Protein AF-A0AAE6JIC7-F1 (afdb_monomer)

Structure (mmCIF, N/CA/C/O backbone):
data_AF-A0AAE6JIC7-F1
#
_entry.id   AF-A0AAE6JIC7-F1
#
loop_
_atom_site.group_PDB
_atom_site.id
_atom_site.type_symbol
_atom_site.label_atom_id
_atom_site.label_alt_id
_atom_site.label_comp_id
_atom_site.label_asym_id
_atom_site.label_entity_id
_atom_site.label_seq_id
_atom_site.pdbx_PDB_ins_code
_atom_site.Cartn_x
_atom_site.Cartn_y
_atom_site.Cartn_z
_atom_site.occupancy
_atom_site.B_iso_or_equiv
_atom_site.auth_seq_id
_atom_site.auth_comp_id
_atom_site.auth_asym_id
_atom_site.auth_atom_id
_atom_site.pdbx_PDB_model_num
ATOM 1 N N . MET A 1 1 ? -14.411 20.931 -6.433 1.00 38.94 1 MET A N 1
ATOM 2 C CA . MET A 1 1 ? -14.217 19.842 -5.443 1.00 38.94 1 MET A CA 1
ATOM 3 C C . MET A 1 1 ? -13.097 18.938 -5.947 1.00 38.94 1 MET A C 1
ATOM 5 O O . MET A 1 1 ? -13.231 18.421 -7.043 1.00 38.94 1 MET A O 1
ATOM 9 N N . ARG A 1 2 ? -11.981 18.768 -5.222 1.00 52.19 2 ARG A N 1
ATOM 10 C CA . ARG A 1 2 ? -10.976 17.749 -5.592 1.00 52.19 2 ARG A CA 1
ATOM 11 C C . ARG A 1 2 ? -11.528 16.378 -5.197 1.00 52.19 2 ARG A C 1
ATOM 13 O O . ARG A 1 2 ? -11.639 16.103 -4.001 1.00 52.19 2 ARG A O 1
ATOM 20 N N . THR A 1 3 ? -11.937 15.575 -6.177 1.00 67.94 3 THR A N 1
ATOM 21 C CA . THR A 1 3 ? -12.437 14.208 -5.963 1.00 67.94 3 THR A CA 1
ATOM 22 C C . THR A 1 3 ? -11.318 13.313 -5.425 1.00 67.94 3 THR A C 1
ATOM 24 O O . THR A 1 3 ? -10.133 13.645 -5.531 1.00 67.94 3 THR A O 1
ATOM 27 N N . LEU A 1 4 ? -11.674 12.189 -4.802 1.00 65.62 4 LEU A N 1
ATOM 28 C CA . LEU A 1 4 ? -10.700 11.211 -4.306 1.00 65.62 4 LEU A CA 1
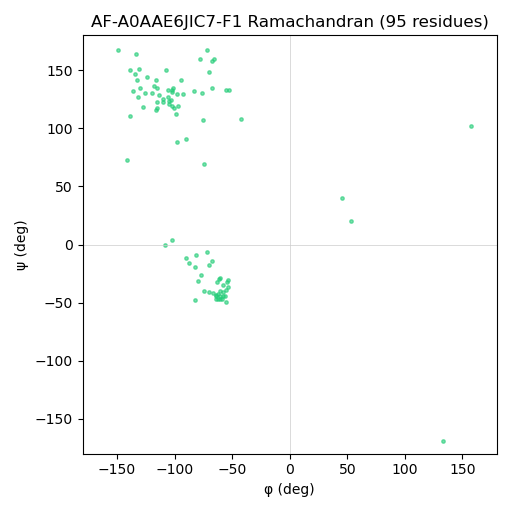ATOM 29 C C . LEU A 1 4 ? -9.749 10.745 -5.424 1.00 65.62 4 LEU A C 1
ATOM 31 O O . LEU A 1 4 ? -8.545 10.667 -5.200 1.00 65.62 4 LEU A O 1
ATOM 35 N N . GLU A 1 5 ? -10.280 10.561 -6.630 1.00 70.62 5 GLU A N 1
ATOM 36 C CA . GLU A 1 5 ? -9.538 10.231 -7.854 1.00 70.62 5 GLU A CA 1
ATOM 37 C C . GLU A 1 5 ? -8.427 11.247 -8.133 1.00 70.62 5 GLU A C 1
ATOM 39 O O . GLU A 1 5 ? -7.263 10.873 -8.232 1.00 70.62 5 GLU A O 1
ATOM 44 N N . SER A 1 6 ? -8.733 12.550 -8.091 1.00 77.31 6 SER A N 1
ATOM 45 C CA . SER A 1 6 ? -7.717 13.590 -8.309 1.00 77.31 6 SER A CA 1
ATOM 46 C C . SER A 1 6 ? -6.569 13.547 -7.289 1.00 77.31 6 SER A C 1
ATOM 48 O O . SER A 1 6 ? -5.443 13.939 -7.595 1.00 77.31 6 SER A O 1
ATOM 50 N N . LYS A 1 7 ? -6.815 13.069 -6.060 1.00 74.38 7 LYS A N 1
ATOM 51 C CA . LYS A 1 7 ? -5.752 12.877 -5.060 1.00 74.38 7 LYS A CA 1
ATOM 52 C C . LYS A 1 7 ? -4.897 11.656 -5.380 1.00 74.38 7 LYS A C 1
ATOM 54 O O . LYS A 1 7 ? -3.681 11.733 -5.224 1.00 74.38 7 LYS A O 1
ATOM 5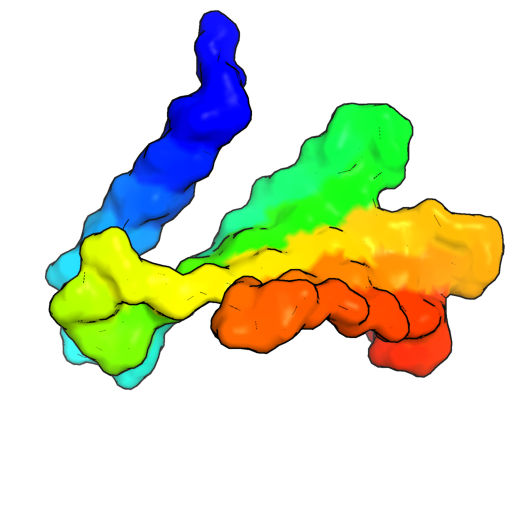9 N N . ILE A 1 8 ? -5.521 10.568 -5.825 1.00 77.75 8 ILE A N 1
ATOM 60 C CA . ILE A 1 8 ? -4.837 9.339 -6.240 1.00 77.75 8 ILE A CA 1
ATOM 61 C C . ILE A 1 8 ? -3.932 9.629 -7.442 1.00 77.75 8 ILE A C 1
ATOM 63 O O . ILE A 1 8 ? -2.745 9.304 -7.404 1.00 77.75 8 ILE A O 1
ATOM 67 N N . ASP A 1 9 ? -4.444 10.342 -8.445 1.00 83.81 9 ASP A N 1
ATOM 68 C CA . ASP A 1 9 ? -3.681 10.729 -9.635 1.00 83.81 9 ASP A CA 1
ATOM 69 C C . ASP A 1 9 ? -2.466 11.591 -9.293 1.00 83.81 9 ASP A C 1
ATOM 71 O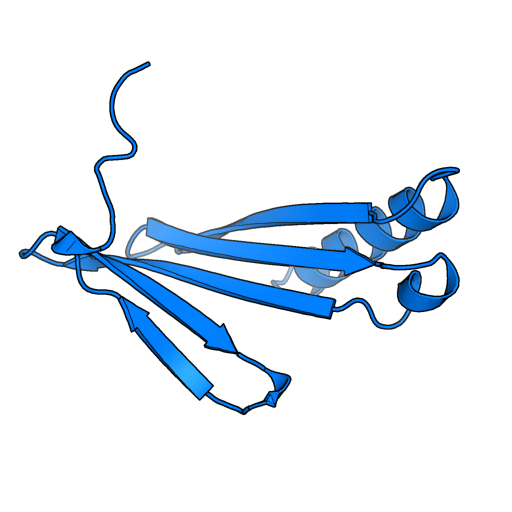 O . ASP A 1 9 ? -1.382 11.402 -9.851 1.00 83.81 9 ASP A O 1
ATOM 75 N N . ASN A 1 10 ? -2.620 12.523 -8.347 1.00 86.88 10 ASN A N 1
ATOM 76 C CA . ASN A 1 10 ? -1.506 13.336 -7.865 1.00 86.88 10 ASN A CA 1
ATOM 77 C C . ASN A 1 10 ? -0.441 12.475 -7.172 1.00 86.88 10 ASN A C 1
ATOM 79 O O . ASN A 1 10 ? 0.738 12.620 -7.487 1.00 86.88 10 ASN A O 1
ATOM 83 N N . CYS A 1 11 ? -0.841 11.525 -6.315 1.00 87.44 11 CYS A N 1
ATOM 84 C CA . CYS A 1 11 ? 0.100 10.598 -5.675 1.00 87.44 11 CYS A CA 1
ATOM 85 C C . CYS A 1 11 ? 0.876 9.787 -6.724 1.00 87.44 11 CYS A C 1
ATOM 87 O O . CYS A 1 11 ? 2.103 9.727 -6.677 1.00 87.44 11 CYS A O 1
ATOM 89 N N . HIS A 1 12 ? 0.184 9.235 -7.726 1.00 88.00 12 HIS A N 1
ATOM 90 C CA . HIS A 1 12 ? 0.827 8.512 -8.826 1.00 88.00 12 HIS A CA 1
ATOM 91 C C . HIS A 1 12 ? 1.791 9.396 -9.622 1.00 88.00 12 HIS A C 1
ATOM 93 O O . HIS A 1 12 ? 2.904 8.974 -9.941 1.00 88.00 12 HIS A O 1
ATOM 99 N N . ARG A 1 13 ? 1.392 10.627 -9.953 1.00 92.25 13 ARG A N 1
ATOM 100 C CA . ARG A 1 13 ? 2.226 11.564 -10.716 1.00 92.25 13 ARG A CA 1
ATOM 101 C C . ARG A 1 13 ? 3.484 11.960 -9.951 1.00 92.25 13 ARG A C 1
ATOM 103 O O . ARG A 1 13 ? 4.568 11.990 -10.536 1.00 92.25 13 ARG A O 1
ATOM 110 N N . ASP A 1 14 ? 3.348 12.247 -8.665 1.00 93.44 14 ASP A N 1
ATOM 111 C CA . ASP A 1 14 ? 4.470 12.624 -7.813 1.00 93.44 14 ASP A CA 1
ATOM 112 C C . ASP A 1 14 ? 5.436 11.453 -7.628 1.00 93.44 14 ASP A C 1
ATOM 114 O O . ASP A 1 14 ? 6.647 11.627 -7.790 1.00 93.44 14 ASP A O 1
ATOM 118 N N . PHE A 1 15 ? 4.914 10.239 -7.436 1.00 95.19 15 PHE A N 1
ATOM 119 C CA . PHE A 1 15 ? 5.732 9.032 -7.400 1.00 95.19 15 PHE A CA 1
ATOM 120 C C . PHE A 1 15 ? 6.488 8.808 -8.716 1.00 95.19 15 PHE A C 1
ATOM 122 O O . PHE A 1 15 ? 7.703 8.613 -8.706 1.00 95.19 15 PHE A O 1
ATOM 129 N N . LYS A 1 16 ? 5.812 8.926 -9.869 1.00 95.50 16 LYS A N 1
ATOM 130 C CA . LYS A 1 16 ? 6.453 8.815 -11.194 1.00 95.50 16 LYS A CA 1
ATOM 131 C C . LYS A 1 16 ? 7.604 9.805 -11.358 1.00 95.50 16 LYS A C 1
ATOM 133 O O . LYS A 1 16 ? 8.668 9.433 -11.851 1.00 95.50 16 LYS A O 1
ATOM 138 N N . ARG A 1 17 ? 7.412 11.060 -10.938 1.00 95.50 17 ARG A N 1
ATOM 139 C CA . ARG A 1 17 ? 8.463 12.091 -10.975 1.00 95.50 17 ARG A CA 1
ATOM 140 C C . ARG A 1 17 ? 9.646 11.722 -10.086 1.00 95.50 17 ARG A C 1
ATOM 142 O O . ARG A 1 17 ? 10.783 11.899 -10.512 1.00 95.50 17 ARG A O 1
ATOM 149 N N . MET A 1 18 ? 9.386 11.212 -8.886 1.00 95.44 18 MET A N 1
ATOM 150 C CA . MET A 1 18 ? 10.432 10.785 -7.959 1.00 95.44 18 MET A CA 1
ATOM 151 C C . MET A 1 18 ? 11.242 9.614 -8.528 1.00 95.44 18 MET A C 1
ATOM 153 O O . MET A 1 18 ? 12.467 9.688 -8.565 1.00 95.44 18 MET A O 1
ATOM 157 N N . VAL A 1 19 ? 10.575 8.587 -9.064 1.00 96.69 19 VAL A N 1
ATOM 158 C CA . VAL A 1 19 ? 11.241 7.455 -9.730 1.00 96.69 19 VAL A CA 1
ATOM 159 C C . VAL A 1 19 ? 12.104 7.941 -10.895 1.00 96.69 19 VAL A C 1
ATOM 161 O O . VAL A 1 19 ? 13.260 7.552 -11.018 1.00 96.69 19 VAL A O 1
ATOM 164 N N . LEU A 1 20 ? 11.590 8.854 -11.725 1.00 95.50 20 LEU A N 1
ATOM 165 C CA . LEU A 1 20 ? 12.334 9.373 -12.875 1.00 95.50 20 LEU 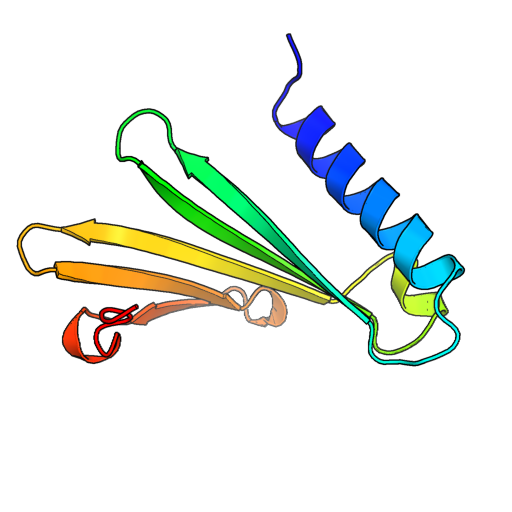A CA 1
ATOM 166 C C . LEU A 1 20 ? 13.608 10.133 -12.516 1.00 95.50 20 LEU A C 1
ATOM 168 O O . LEU A 1 20 ? 14.550 10.117 -13.306 1.00 95.50 20 LEU A O 1
ATOM 172 N N . LYS A 1 21 ? 13.606 10.814 -11.370 1.00 95.94 21 LYS A N 1
ATOM 173 C CA . LYS A 1 21 ? 14.741 11.598 -10.877 1.00 95.94 21 LYS A CA 1
ATOM 174 C C . LYS A 1 21 ? 15.721 10.765 -10.052 1.00 95.94 21 LYS A C 1
ATOM 176 O O . LYS A 1 21 ? 16.834 11.225 -9.817 1.00 95.94 21 LYS A O 1
ATOM 181 N N . SER A 1 22 ? 15.327 9.575 -9.599 1.00 95.44 22 SER A N 1
ATOM 182 C CA . SER A 1 22 ? 16.187 8.750 -8.757 1.00 95.44 22 SER A CA 1
ATOM 183 C C . SER A 1 22 ? 17.285 8.068 -9.569 1.00 95.44 22 SER A C 1
ATOM 185 O O . SER A 1 22 ? 17.017 7.398 -10.569 1.00 95.44 22 SER A O 1
ATOM 187 N N . SER A 1 23 ? 18.523 8.193 -9.095 1.00 93.75 23 S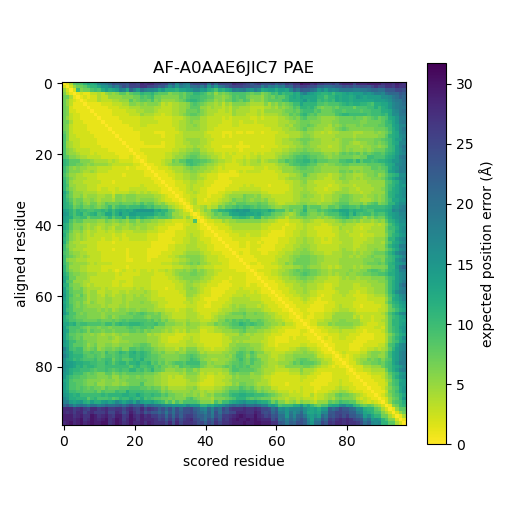ER A N 1
ATOM 188 C CA . SER A 1 23 ? 19.685 7.443 -9.582 1.00 93.75 23 SER A CA 1
ATOM 189 C C . SER A 1 23 ? 19.904 6.127 -8.827 1.00 93.75 23 SER A C 1
ATOM 191 O O . SER A 1 23 ? 20.692 5.296 -9.271 1.00 93.75 23 SER A O 1
ATOM 193 N N . ARG A 1 24 ? 19.212 5.923 -7.696 1.00 94.50 24 ARG A N 1
ATOM 194 C CA . ARG A 1 24 ? 19.339 4.742 -6.830 1.00 94.50 24 ARG A CA 1
ATOM 195 C C . ARG A 1 24 ? 17.991 4.058 -6.640 1.00 94.50 24 ARG A C 1
ATOM 197 O O . ARG A 1 24 ? 16.955 4.717 -6.556 1.00 94.50 24 ARG A O 1
ATOM 204 N N . TYR A 1 25 ? 18.031 2.735 -6.568 1.00 94.38 25 TYR A N 1
ATOM 205 C CA . TYR A 1 25 ? 16.865 1.879 -6.405 1.00 94.38 25 TYR A CA 1
ATOM 206 C C . TYR A 1 25 ? 17.107 0.875 -5.271 1.00 94.38 25 TYR A C 1
ATOM 208 O O . TYR A 1 25 ? 18.262 0.507 -5.044 1.00 94.38 25 TYR A O 1
ATOM 216 N N . PRO A 1 26 ? 16.051 0.430 -4.568 1.00 95.62 26 PRO A N 1
ATOM 217 C CA . PRO A 1 26 ? 14.637 0.708 -4.833 1.00 95.62 26 PRO A CA 1
ATOM 218 C C . PRO A 1 26 ? 14.167 2.097 -4.378 1.00 95.62 26 PRO A C 1
ATOM 220 O O . PRO A 1 26 ? 14.781 2.737 -3.529 1.00 95.62 26 PRO A O 1
ATOM 223 N N . VAL A 1 27 ? 13.051 2.552 -4.948 1.00 96.62 27 VAL A N 1
ATOM 224 C CA . VAL A 1 27 ? 12.373 3.798 -4.574 1.00 96.62 27 VAL A CA 1
ATOM 225 C C . VAL A 1 27 ? 11.026 3.458 -3.952 1.00 96.62 27 VAL A C 1
ATOM 227 O O . VAL A 1 27 ? 10.228 2.745 -4.559 1.00 96.62 27 VAL A O 1
ATOM 230 N N . SER A 1 28 ? 10.743 4.002 -2.770 1.00 95.12 28 SER A N 1
ATOM 231 C CA . SER A 1 28 ? 9.453 3.837 -2.096 1.00 95.12 28 SER A CA 1
ATOM 232 C C . SER A 1 28 ? 8.906 5.162 -1.581 1.00 95.12 28 SER A C 1
ATOM 234 O O . SER A 1 28 ? 9.670 5.963 -1.048 1.00 95.12 28 SER A O 1
ATOM 236 N N . GLN A 1 29 ? 7.593 5.366 -1.669 1.00 95.31 29 GLN A N 1
ATOM 237 C CA . GLN A 1 29 ? 6.909 6.515 -1.072 1.00 95.31 29 GLN A CA 1
ATOM 238 C C . GLN A 1 29 ? 5.631 6.076 -0.377 1.00 95.31 29 GLN A C 1
ATOM 240 O O . GLN A 1 29 ? 4.793 5.394 -0.961 1.00 95.31 29 GLN A O 1
ATOM 245 N N . THR A 1 30 ? 5.450 6.553 0.853 1.00 93.44 30 THR A N 1
ATOM 246 C CA . THR A 1 30 ? 4.212 6.349 1.607 1.00 93.44 30 THR A CA 1
ATOM 247 C C . THR A 1 30 ? 3.337 7.597 1.562 1.00 93.44 30 THR A C 1
ATOM 249 O O . THR A 1 30 ? 3.812 8.714 1.775 1.00 93.44 30 THR A O 1
ATOM 252 N N . TYR A 1 31 ? 2.048 7.388 1.318 1.00 91.00 31 TYR A N 1
ATOM 253 C CA . TYR A 1 31 ? 0.989 8.385 1.360 1.00 91.00 31 TYR A CA 1
ATOM 254 C C . TYR A 1 31 ? 0.006 8.032 2.473 1.00 91.00 31 TYR A C 1
ATOM 256 O O . TYR A 1 31 ? -0.324 6.864 2.686 1.00 91.00 31 TYR A O 1
ATOM 264 N N . TYR A 1 32 ? -0.479 9.054 3.173 1.00 89.56 32 TYR A N 1
ATOM 265 C CA . TYR A 1 32 ? -1.376 8.898 4.313 1.00 89.56 32 TYR A CA 1
ATOM 266 C C . TYR A 1 32 ? -2.739 9.515 4.010 1.00 89.56 32 TYR A C 1
ATOM 268 O O . TYR A 1 32 ? -2.831 10.646 3.533 1.00 89.56 32 TYR A O 1
ATOM 276 N N . CYS A 1 33 ? -3.810 8.798 4.340 1.00 84.62 33 CYS A N 1
ATOM 277 C CA . CYS A 1 33 ? -5.177 9.294 4.242 1.00 84.62 33 CYS A CA 1
ATOM 278 C C . CYS A 1 33 ? -5.928 8.990 5.539 1.00 84.62 33 CYS A C 1
ATOM 280 O O . CYS A 1 33 ? -5.972 7.846 5.980 1.00 84.62 33 CYS A O 1
ATOM 282 N N . ARG A 1 34 ? -6.534 10.007 6.159 1.00 86.25 34 ARG A N 1
ATOM 283 C CA . ARG A 1 34 ? -7.422 9.814 7.311 1.00 86.25 34 ARG A CA 1
ATOM 284 C C . ARG A 1 34 ? -8.876 9.930 6.880 1.00 86.25 34 ARG A C 1
ATOM 286 O O . ARG A 1 34 ? -9.252 10.881 6.194 1.00 86.25 34 ARG A O 1
ATOM 293 N N . THR A 1 35 ? -9.702 8.984 7.312 1.00 82.12 35 THR A N 1
ATOM 294 C CA . THR A 1 35 ? -11.156 9.072 7.104 1.00 82.12 35 THR A CA 1
ATOM 295 C C . THR A 1 35 ? -11.762 10.174 7.965 1.00 82.12 35 THR A C 1
ATOM 297 O O . THR A 1 35 ? -11.294 10.443 9.069 1.00 82.12 35 THR A O 1
ATOM 300 N N . ARG A 1 36 ? -12.828 10.815 7.475 1.00 78.25 36 ARG A N 1
ATOM 301 C CA . ARG A 1 36 ? -13.465 11.941 8.177 1.00 78.25 36 ARG A CA 1
ATOM 302 C C . ARG A 1 36 ? -14.203 11.517 9.449 1.00 78.25 36 ARG A C 1
ATOM 304 O O . ARG A 1 36 ? -14.105 12.209 10.451 1.00 78.25 36 ARG A O 1
ATOM 311 N N . LEU A 1 37 ? -14.917 10.390 9.404 1.00 76.19 37 LEU A N 1
ATOM 312 C CA . LEU A 1 37 ? -15.838 9.981 10.474 1.00 76.19 37 LEU A CA 1
ATOM 313 C C . LEU A 1 37 ? -15.140 9.280 11.643 1.00 76.19 37 LEU A C 1
ATOM 315 O O . LEU A 1 37 ? -15.378 9.613 12.796 1.00 76.19 37 LEU A O 1
ATOM 319 N N . LYS A 1 38 ? -14.278 8.303 11.353 1.00 75.69 38 LYS A N 1
ATOM 320 C CA . LYS A 1 38 ? -13.640 7.451 12.374 1.00 75.69 38 LYS A CA 1
ATOM 321 C C . LYS A 1 38 ? -12.153 7.755 12.560 1.00 75.69 38 LYS A C 1
ATOM 323 O O . LYS A 1 38 ? -11.495 7.100 13.355 1.00 75.69 38 LYS A O 1
ATOM 328 N N . LYS A 1 39 ? -11.603 8.712 11.797 1.00 82.44 39 LYS A N 1
ATOM 329 C CA . LYS A 1 39 ? -10.166 9.040 11.759 1.00 82.44 39 LYS A CA 1
ATOM 330 C C . LYS A 1 39 ? -9.248 7.833 11.490 1.00 82.44 39 LYS A C 1
ATOM 332 O O . LYS A 1 39 ? -8.047 7.935 11.720 1.00 82.44 39 LYS A O 1
ATOM 337 N N . ASN A 1 40 ? -9.784 6.741 10.925 1.00 86.12 40 ASN A N 1
ATOM 338 C CA . ASN A 1 40 ? -9.004 5.587 10.467 1.00 86.12 40 ASN A CA 1
ATOM 339 C C . ASN A 1 40 ? -7.888 6.063 9.537 1.00 86.12 40 ASN A C 1
ATOM 341 O O . ASN A 1 40 ? -8.154 6.869 8.637 1.00 86.12 40 ASN A O 1
ATOM 345 N N . LEU A 1 41 ? -6.675 5.567 9.757 1.00 89.88 41 LEU A N 1
ATOM 346 C CA . LEU A 1 41 ? -5.480 5.935 9.012 1.00 89.88 41 LEU A CA 1
ATOM 347 C C . LEU A 1 41 ? -5.190 4.882 7.947 1.00 89.88 41 LEU A C 1
ATOM 349 O O . LEU A 1 41 ? -4.780 3.775 8.263 1.00 89.88 41 LEU A O 1
ATOM 353 N N . PHE A 1 42 ? -5.331 5.253 6.687 1.00 89.50 42 PHE A N 1
ATOM 354 C CA . PHE A 1 42 ? -4.886 4.461 5.553 1.00 89.50 42 PHE A CA 1
ATOM 355 C C . PHE A 1 42 ? -3.472 4.883 5.164 1.00 89.50 42 PHE A C 1
ATOM 357 O O . PHE A 1 42 ? -3.197 6.075 4.997 1.00 89.50 42 PHE A O 1
ATOM 364 N N . LYS A 1 43 ? -2.584 3.902 5.022 1.00 90.94 43 LYS A N 1
ATOM 365 C CA . LYS A 1 43 ? -1.237 4.047 4.478 1.00 90.94 43 LYS A CA 1
ATOM 366 C C . LYS A 1 43 ? -1.201 3.350 3.121 1.00 90.94 43 LYS A C 1
ATOM 368 O O . LYS A 1 43 ? -1.540 2.173 3.021 1.00 90.94 43 LYS A O 1
ATOM 373 N N . VAL A 1 44 ? -0.790 4.079 2.091 1.00 89.75 44 VAL A N 1
ATOM 374 C CA . VAL A 1 44 ? -0.552 3.549 0.744 1.00 89.75 44 VAL A CA 1
ATOM 375 C C . VAL A 1 44 ? 0.929 3.707 0.450 1.00 89.75 44 VAL A C 1
ATOM 377 O O . VAL A 1 44 ? 1.432 4.826 0.429 1.00 89.75 44 VAL A O 1
ATOM 380 N N . ASN A 1 45 ? 1.632 2.600 0.255 1.00 91.44 45 ASN A N 1
ATOM 381 C CA . ASN A 1 45 ? 3.039 2.572 -0.105 1.00 91.44 45 ASN A CA 1
ATOM 382 C C . ASN A 1 45 ? 3.169 2.214 -1.587 1.00 91.44 45 ASN A C 1
ATOM 384 O O . ASN A 1 45 ? 2.662 1.180 -2.016 1.00 91.44 45 ASN A O 1
ATOM 388 N N . LEU A 1 46 ? 3.831 3.072 -2.357 1.00 93.12 46 LEU A N 1
ATOM 389 C CA . LEU A 1 46 ? 4.206 2.800 -3.739 1.00 93.12 46 LEU A CA 1
ATOM 390 C C . LEU A 1 46 ? 5.684 2.436 -3.778 1.00 93.12 46 LEU A C 1
ATOM 392 O O . LEU A 1 46 ? 6.507 3.157 -3.215 1.00 93.12 46 LEU A O 1
ATOM 396 N N . TYR A 1 47 ? 6.015 1.341 -4.455 1.00 94.44 47 TYR A N 1
ATOM 397 C CA . TYR A 1 47 ? 7.368 0.809 -4.539 1.00 94.44 47 TYR A CA 1
ATOM 398 C C . TYR A 1 47 ? 7.768 0.534 -5.990 1.00 94.44 47 TYR A C 1
ATOM 400 O O . TYR A 1 47 ? 7.017 -0.065 -6.760 1.00 94.44 47 TYR A O 1
ATOM 408 N N . ALA A 1 48 ? 8.977 0.955 -6.351 1.00 96.75 48 ALA A N 1
ATOM 409 C CA . ALA A 1 48 ? 9.604 0.700 -7.638 1.00 96.75 48 ALA A CA 1
ATOM 410 C C . ALA A 1 48 ? 10.990 0.086 -7.411 1.00 96.75 48 ALA A C 1
ATOM 412 O O . ALA A 1 48 ? 11.876 0.722 -6.834 1.00 96.75 48 ALA A O 1
ATOM 413 N N . SER A 1 49 ? 11.188 -1.142 -7.890 1.00 96.56 49 SER A N 1
ATOM 414 C CA . 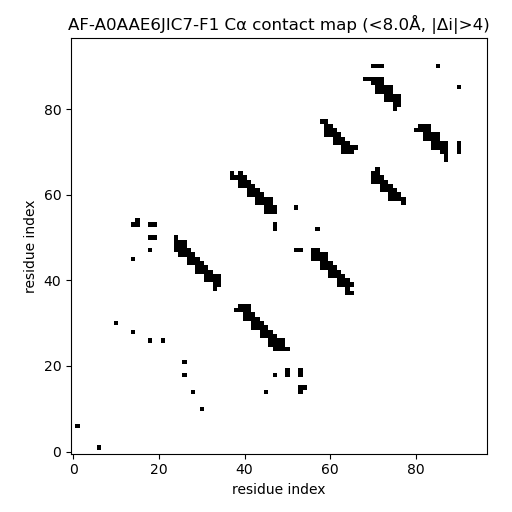SER A 1 49 ? 12.479 -1.838 -7.825 1.00 96.56 49 SER A CA 1
ATOM 415 C C . SER A 1 49 ? 13.468 -1.327 -8.872 1.00 96.56 49 SER A C 1
ATOM 417 O O . SER A 1 49 ? 14.676 -1.389 -8.675 1.00 96.56 49 SER A O 1
ATOM 419 N N . LYS A 1 50 ? 12.951 -0.795 -9.982 1.00 96.25 50 LYS A N 1
ATOM 420 C CA . LYS A 1 50 ? 13.707 -0.232 -11.105 1.00 96.25 50 LYS A CA 1
ATOM 421 C C . LYS A 1 50 ? 12.914 0.890 -11.768 1.00 96.25 50 LYS A C 1
ATOM 423 O O . LYS A 1 50 ? 11.711 1.037 -11.559 1.00 96.25 50 LYS A O 1
ATOM 428 N N . ARG A 1 51 ? 13.574 1.671 -12.626 1.00 94.88 51 ARG A N 1
ATOM 429 C CA . ARG A 1 51 ? 12.974 2.846 -13.285 1.00 94.88 51 ARG A CA 1
ATOM 430 C C . ARG A 1 51 ? 11.726 2.529 -14.111 1.00 94.88 51 ARG A C 1
ATOM 432 O O . ARG A 1 51 ? 10.814 3.354 -14.172 1.00 94.88 51 ARG A O 1
ATOM 439 N N . SER A 1 52 ? 11.684 1.361 -14.753 1.00 94.31 52 SER A N 1
ATOM 440 C CA . SER A 1 52 ? 10.550 0.948 -15.589 1.00 94.31 52 SER A CA 1
ATOM 441 C C . SER A 1 52 ? 9.288 0.626 -14.787 1.00 94.31 52 SER A C 1
ATOM 443 O O . SER A 1 52 ? 8.195 0.710 -15.342 1.00 94.31 52 SER A O 1
ATOM 445 N N . ASP A 1 53 ? 9.399 0.385 -13.477 1.00 94.94 53 ASP A N 1
ATOM 446 C CA . ASP A 1 53 ? 8.244 0.111 -12.612 1.00 94.94 53 ASP A CA 1
ATOM 447 C C . ASP A 1 53 ? 7.389 1.367 -12.358 1.00 94.94 53 ASP A C 1
ATOM 449 O O . ASP A 1 53 ? 6.312 1.275 -11.778 1.00 94.94 53 ASP A O 1
ATOM 453 N N . ARG A 1 54 ? 7.818 2.558 -12.810 1.00 92.50 54 ARG A N 1
ATOM 454 C CA . ARG A 1 54 ? 7.089 3.827 -12.606 1.00 92.50 54 ARG A CA 1
ATOM 455 C C . ARG A 1 54 ? 5.633 3.790 -13.097 1.00 92.50 54 ARG A C 1
ATOM 457 O O . ARG A 1 54 ? 4.793 4.499 -12.550 1.00 92.50 54 ARG A O 1
ATOM 464 N N . GLU A 1 55 ? 5.342 3.030 -14.157 1.00 91.44 55 GLU A N 1
ATOM 465 C CA . GLU A 1 55 ? 3.993 2.962 -14.741 1.00 91.44 55 GLU A CA 1
ATOM 466 C C . GLU A 1 55 ? 3.069 2.045 -13.941 1.00 91.44 55 GLU A C 1
ATOM 468 O O . GLU A 1 55 ? 1.871 2.310 -13.852 1.00 91.44 55 GLU A O 1
ATOM 473 N N . LYS A 1 56 ? 3.633 1.001 -13.328 1.00 91.06 56 LYS A N 1
ATOM 474 C CA . LYS A 1 56 ? 2.909 0.003 -12.544 1.00 91.06 56 LYS A CA 1
ATOM 475 C C . LYS A 1 56 ? 3.734 -0.386 -11.308 1.00 91.06 56 LYS A C 1
ATOM 477 O O . LYS A 1 56 ? 4.311 -1.473 -11.285 1.00 91.06 56 LYS A O 1
ATOM 482 N N . PRO A 1 57 ? 3.832 0.507 -10.305 1.00 91.69 57 PRO A N 1
ATOM 483 C CA . PRO A 1 57 ? 4.573 0.212 -9.088 1.00 91.69 57 PRO A CA 1
ATOM 484 C C . PRO A 1 57 ? 3.885 -0.888 -8.287 1.00 91.69 57 PRO A C 1
ATOM 486 O O . PRO A 1 57 ? 2.672 -1.083 -8.395 1.00 91.69 57 PRO A O 1
ATOM 489 N N . LEU A 1 58 ? 4.649 -1.561 -7.429 1.00 90.50 58 LEU A N 1
ATOM 490 C CA . LEU A 1 58 ? 4.060 -2.400 -6.392 1.00 90.50 58 LEU A CA 1
ATOM 491 C C . LEU A 1 58 ? 3.337 -1.499 -5.388 1.00 90.50 58 LEU A C 1
ATOM 493 O O . LEU A 1 58 ? 3.865 -0.464 -4.973 1.00 90.50 58 LEU A O 1
ATOM 497 N N . ILE A 1 59 ? 2.120 -1.892 -5.017 1.00 88.75 59 ILE A N 1
ATOM 498 C CA . ILE A 1 59 ? 1.251 -1.116 -4.133 1.00 88.75 59 ILE A CA 1
ATOM 499 C C . ILE A 1 59 ? 1.022 -1.921 -2.857 1.00 88.75 59 ILE A C 1
ATOM 501 O O . ILE A 1 59 ? 0.401 -2.981 -2.883 1.00 88.75 59 ILE A O 1
ATOM 505 N N . GLY A 1 60 ? 1.496 -1.394 -1.732 1.00 88.69 60 GLY A N 1
ATOM 506 C CA . GLY A 1 60 ? 1.130 -1.866 -0.401 1.00 88.69 60 GLY A CA 1
ATOM 507 C C . GLY A 1 60 ? 0.038 -0.978 0.179 1.00 88.69 60 GLY A C 1
ATOM 508 O O . GLY A 1 60 ? 0.183 0.242 0.194 1.00 88.69 60 GLY A O 1
ATOM 509 N N . ILE A 1 61 ? -1.050 -1.561 0.679 1.00 90.25 61 ILE A N 1
ATOM 510 C CA . ILE A 1 61 ? -2.114 -0.801 1.344 1.00 90.25 61 ILE 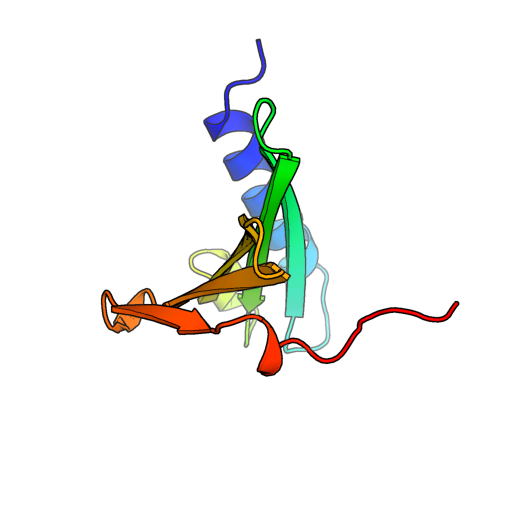A CA 1
ATOM 511 C C . ILE A 1 61 ? -2.336 -1.397 2.724 1.00 90.25 61 ILE A C 1
ATOM 513 O O . ILE A 1 61 ? -2.530 -2.604 2.862 1.00 90.25 61 ILE A O 1
ATOM 517 N N . CYS A 1 62 ? -2.355 -0.552 3.748 1.00 91.81 62 CYS A N 1
ATOM 518 C CA . CYS A 1 62 ? -2.846 -0.953 5.054 1.00 91.81 62 CYS A CA 1
ATOM 519 C C . CYS A 1 62 ? -3.696 0.138 5.706 1.00 91.81 62 CYS A C 1
ATOM 521 O O . CYS A 1 62 ? -3.526 1.329 5.451 1.00 91.81 62 CYS A O 1
ATOM 523 N N . GLY A 1 63 ? -4.650 -0.275 6.529 1.00 91.62 63 GLY A N 1
ATOM 524 C CA . GLY A 1 63 ? -5.531 0.588 7.298 1.00 91.62 63 GLY A CA 1
ATOM 525 C C . GLY A 1 63 ? -5.353 0.325 8.783 1.00 91.62 63 GLY A C 1
ATOM 526 O O . GLY A 1 63 ? -5.414 -0.817 9.218 1.00 91.62 63 GLY A O 1
ATOM 527 N N . ILE A 1 64 ? -5.161 1.381 9.560 1.00 92.50 64 ILE A N 1
ATOM 528 C CA . ILE A 1 64 ? -5.182 1.347 11.017 1.00 92.50 64 ILE A CA 1
ATOM 529 C C . ILE A 1 64 ? -6.514 1.931 11.464 1.00 92.50 64 ILE A C 1
ATOM 531 O O . ILE A 1 64 ? -6.868 3.055 11.088 1.00 92.50 64 ILE A O 1
ATOM 535 N N . TYR A 1 65 ? -7.262 1.172 12.253 1.00 90.44 65 TYR A N 1
ATOM 536 C CA . TYR A 1 65 ? -8.559 1.585 12.772 1.00 90.44 65 TYR A CA 1
ATOM 537 C C . TYR A 1 65 ? -8.667 1.257 14.255 1.00 90.44 65 TYR A C 1
ATOM 539 O O . TYR A 1 65 ? -8.101 0.279 14.736 1.00 90.44 6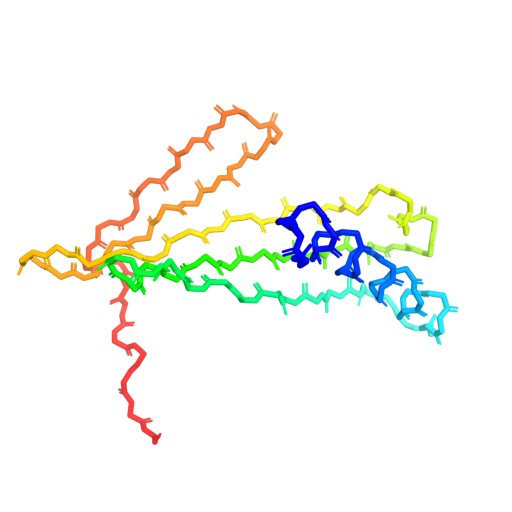5 TYR A O 1
ATOM 547 N N . ASN A 1 66 ? -9.383 2.107 14.982 1.00 89.12 66 ASN A N 1
ATOM 548 C CA . ASN A 1 66 ? -9.536 1.974 16.422 1.00 89.12 66 ASN A CA 1
ATOM 549 C C . ASN A 1 66 ? -10.822 1.210 16.769 1.00 89.12 66 ASN A C 1
ATOM 551 O O . ASN A 1 66 ? -11.866 1.386 16.127 1.00 89.12 66 ASN A O 1
ATOM 555 N N . ARG A 1 67 ? -10.728 0.364 17.789 1.00 87.94 67 ARG A N 1
ATOM 556 C CA . ARG A 1 67 ? -11.827 -0.342 18.445 1.00 87.94 67 ARG A CA 1
ATOM 557 C C . ARG A 1 67 ? -11.654 -0.202 19.968 1.00 87.94 67 ARG A C 1
ATOM 559 O O . ARG A 1 67 ? -10.554 0.146 20.398 1.00 87.94 67 ARG A O 1
ATOM 566 N N . PRO A 1 68 ? -12.689 -0.474 20.785 1.00 88.75 68 PRO A N 1
ATOM 567 C CA . PRO A 1 68 ? -12.573 -0.405 22.245 1.00 88.75 68 PRO A CA 1
ATOM 568 C C . PRO A 1 68 ? -11.411 -1.233 22.812 1.00 88.75 68 PRO A C 1
ATOM 570 O O . PRO A 1 68 ? -10.809 -0.844 23.805 1.00 88.75 68 PRO A O 1
ATOM 573 N N . GLU A 1 69 ? -11.063 -2.338 22.152 1.00 89.38 69 GLU A N 1
ATOM 574 C CA . GLU A 1 69 ? -9.992 -3.251 22.558 1.00 89.38 69 GLU A CA 1
ATOM 575 C C . GLU A 1 69 ? -8.589 -2.771 22.135 1.00 89.38 69 GLU A C 1
ATOM 577 O O . GLU A 1 69 ? -7.588 -3.364 22.529 1.00 89.38 69 GLU A O 1
ATOM 582 N N . GLY A 1 70 ? -8.497 -1.717 21.314 1.00 88.81 70 GLY A N 1
ATOM 583 C CA . GLY A 1 70 ? -7.242 -1.135 20.842 1.00 88.81 70 GLY A CA 1
ATOM 584 C C . GLY A 1 70 ? -7.208 -0.856 19.337 1.00 88.81 70 GLY A C 1
ATOM 585 O O . GLY A 1 70 ? -8.218 -0.892 18.628 1.00 88.81 70 GLY A O 1
ATOM 586 N N . ASN A 1 71 ? -6.015 -0.548 18.828 1.00 90.56 71 ASN A N 1
ATOM 587 C CA . ASN A 1 71 ? -5.806 -0.302 17.402 1.00 90.56 71 ASN A CA 1
ATOM 588 C C . ASN A 1 71 ? -5.631 -1.619 16.652 1.00 90.56 71 ASN A C 1
ATOM 590 O O . ASN A 1 71 ? -4.829 -2.448 17.046 1.00 90.56 71 ASN A O 1
ATOM 594 N N . TYR A 1 72 ? -6.332 -1.783 15.540 1.00 93.31 72 TYR A N 1
ATOM 595 C CA . TYR A 1 72 ? -6.171 -2.904 14.622 1.00 93.31 72 TYR A CA 1
ATOM 596 C C . TYR A 1 72 ? -5.483 -2.424 13.347 1.00 93.31 72 TYR A C 1
ATOM 598 O O . TYR A 1 72 ? -5.675 -1.281 12.923 1.00 93.31 72 TYR A O 1
ATOM 606 N N . LEU A 1 73 ? -4.729 -3.313 12.702 1.00 93.56 73 LEU A N 1
ATOM 607 C CA . LEU A 1 73 ? -4.151 -3.091 11.378 1.00 93.56 73 LEU A CA 1
ATOM 608 C C . LEU A 1 73 ? -4.762 -4.086 10.391 1.00 93.56 73 LEU A C 1
ATOM 610 O O . LEU A 1 73 ? -4.637 -5.288 10.570 1.00 93.56 73 LEU A O 1
ATOM 614 N N . ALA A 1 74 ? -5.374 -3.601 9.318 1.00 94.00 74 ALA A N 1
ATOM 615 C CA . ALA A 1 74 ? -5.752 -4.410 8.166 1.00 94.00 74 ALA A CA 1
ATOM 616 C C . ALA A 1 74 ? -4.748 -4.171 7.035 1.00 94.00 74 ALA A C 1
ATOM 618 O O . ALA A 1 74 ? -4.612 -3.040 6.574 1.00 94.00 74 ALA A O 1
ATOM 619 N N . ALA A 1 75 ? -4.048 -5.204 6.579 1.00 92.12 75 ALA A N 1
ATOM 620 C CA . ALA A 1 75 ? -3.156 -5.136 5.425 1.00 92.12 75 ALA A CA 1
ATOM 621 C C . ALA A 1 75 ? -3.795 -5.825 4.215 1.00 92.12 75 ALA A C 1
ATOM 623 O O . ALA A 1 75 ? -4.298 -6.943 4.325 1.00 92.12 75 ALA A O 1
ATOM 624 N N . LEU A 1 76 ? -3.750 -5.166 3.057 1.00 90.00 76 LEU A N 1
ATOM 625 C CA . LEU A 1 76 ? -4.207 -5.719 1.788 1.00 90.00 76 LEU A CA 1
ATOM 626 C C . LEU A 1 76 ? -3.014 -6.287 1.022 1.00 90.00 76 LEU A C 1
ATOM 628 O O . LEU A 1 76 ? -2.097 -5.558 0.643 1.00 90.00 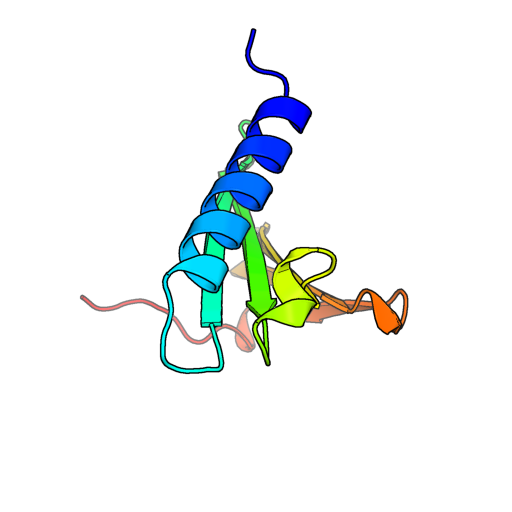76 LEU A O 1
ATOM 632 N N . THR A 1 77 ? -3.058 -7.589 0.758 1.00 84.56 77 THR A N 1
ATOM 633 C CA . THR A 1 77 ? -2.130 -8.278 -0.141 1.00 84.56 77 THR A CA 1
ATOM 634 C C . THR A 1 77 ? -2.810 -8.426 -1.497 1.00 84.56 77 THR A C 1
ATOM 636 O O . THR A 1 77 ? -3.496 -9.418 -1.753 1.00 84.56 77 THR A O 1
ATOM 639 N N . LEU A 1 78 ? -2.646 -7.415 -2.356 1.00 79.62 78 LEU A N 1
ATOM 640 C CA . LEU A 1 78 ? -3.364 -7.306 -3.634 1.00 79.62 78 LEU A CA 1
ATOM 641 C C . LEU A 1 78 ? -3.127 -8.513 -4.553 1.00 79.62 78 LEU A C 1
ATOM 643 O O . LEU A 1 78 ? -4.074 -9.025 -5.137 1.00 79.62 78 LEU A O 1
ATOM 647 N N . GLU A 1 79 ? -1.892 -9.014 -4.620 1.00 78.19 79 GLU A N 1
ATOM 648 C CA . GLU A 1 79 ? -1.519 -10.161 -5.466 1.00 78.19 79 GLU A CA 1
ATOM 649 C C . GLU A 1 79 ? -2.259 -11.453 -5.100 1.00 78.19 79 GLU A C 1
ATOM 651 O O . GLU A 1 79 ? -2.505 -12.293 -5.959 1.00 78.19 79 GLU A O 1
ATOM 656 N N . LYS A 1 80 ? -2.628 -11.606 -3.824 1.00 82.62 80 LYS A N 1
ATOM 657 C CA . LYS A 1 80 ? -3.332 -12.786 -3.306 1.00 82.62 80 LYS A CA 1
ATOM 658 C C . LYS A 1 80 ? -4.825 -12.540 -3.097 1.00 82.62 80 LYS A C 1
ATOM 660 O O . LYS A 1 80 ? -5.495 -13.403 -2.543 1.00 82.62 80 LYS A O 1
ATOM 665 N N . ASN A 1 81 ? -5.326 -11.357 -3.473 1.00 84.94 81 ASN A N 1
ATOM 666 C CA . ASN A 1 81 ? -6.672 -10.882 -3.144 1.00 84.94 81 ASN A CA 1
ATOM 667 C C . ASN A 1 81 ? -7.041 -11.129 -1.664 1.00 84.94 81 ASN A C 1
ATOM 669 O O . ASN A 1 81 ? -8.145 -11.558 -1.334 1.00 84.94 81 ASN A O 1
ATOM 673 N N . MET A 1 82 ? -6.073 -10.920 -0.767 1.00 90.25 82 MET A N 1
ATOM 674 C CA . MET A 1 82 ? -6.163 -11.336 0.631 1.00 90.25 82 MET A CA 1
ATOM 675 C C . MET A 1 82 ? -6.095 -10.124 1.554 1.00 90.25 82 MET A C 1
ATOM 677 O O . MET A 1 82 ? -5.252 -9.243 1.378 1.00 90.25 82 MET A O 1
ATOM 681 N N . THR A 1 83 ? -6.957 -10.109 2.569 1.00 93.06 83 THR A N 1
ATOM 682 C CA . THR A 1 83 ? -6.913 -9.128 3.658 1.00 93.06 83 THR A CA 1
ATOM 683 C C . THR A 1 83 ? -6.472 -9.821 4.936 1.00 93.06 83 THR A C 1
ATOM 685 O O . THR A 1 83 ? -7.129 -10.756 5.385 1.00 93.06 83 THR A O 1
ATOM 688 N N . THR A 1 84 ? -5.388 -9.340 5.539 1.00 94.06 84 THR A N 1
ATOM 689 C CA . THR A 1 84 ? -4.895 -9.835 6.828 1.00 94.06 84 THR A CA 1
ATOM 690 C C . THR A 1 84 ? -5.208 -8.814 7.910 1.00 94.06 84 THR A C 1
ATOM 692 O O . THR A 1 84 ? -4.847 -7.644 7.774 1.00 94.06 84 THR A O 1
ATOM 695 N N . ILE A 1 85 ? -5.866 -9.244 8.987 1.00 94.38 85 ILE A N 1
ATOM 696 C CA . ILE A 1 85 ? -6.181 -8.396 10.141 1.00 94.38 85 ILE A CA 1
ATOM 697 C C . ILE A 1 85 ? -5.234 -8.760 11.284 1.00 94.38 85 ILE A C 1
ATOM 699 O O . ILE A 1 85 ? -5.224 -9.893 11.754 1.00 94.38 85 ILE A O 1
ATOM 703 N N . TYR A 1 86 ? -4.467 -7.777 11.739 1.00 93.44 86 TYR A N 1
ATOM 704 C CA . TYR A 1 86 ? -3.585 -7.869 12.892 1.00 93.44 86 TYR A CA 1
ATOM 705 C C . TYR A 1 86 ? -4.268 -7.210 14.101 1.00 93.44 86 TYR A C 1
ATOM 707 O O . TYR A 1 86 ? -4.566 -6.008 14.050 1.00 93.44 86 TYR A O 1
ATOM 715 N N . PRO A 1 87 ? -4.552 -7.976 15.169 1.00 92.19 87 PRO A N 1
ATOM 716 C CA . PRO A 1 87 ? -5.149 -7.449 16.391 1.00 92.19 87 PRO A CA 1
ATOM 717 C C . PRO A 1 87 ? -4.176 -6.581 17.214 1.00 92.19 87 PRO A C 1
ATOM 719 O O . PRO A 1 87 ? -2.968 -6.615 16.968 1.00 92.19 87 PRO A O 1
ATOM 722 N N . PRO A 1 88 ? -4.677 -5.828 18.217 1.00 90.69 88 PRO A N 1
ATOM 723 C CA . PRO A 1 88 ? -3.910 -4.803 18.927 1.00 90.69 88 PRO A CA 1
ATOM 724 C C . PRO A 1 88 ? -2.587 -5.263 19.524 1.00 90.69 88 PRO A C 1
ATOM 726 O O . PRO A 1 88 ? -1.604 -4.541 19.436 1.00 90.69 88 PRO A O 1
ATOM 729 N N . HIS A 1 89 ? -2.514 -6.485 20.045 1.00 88.56 89 HIS A N 1
ATOM 730 C CA . HIS A 1 89 ? -1.286 -7.012 20.643 1.00 88.56 89 HIS A CA 1
ATOM 731 C C . HIS A 1 89 ? -0.141 -7.239 19.636 1.00 88.56 89 HIS A C 1
ATOM 733 O O . HIS A 1 89 ? 1.005 -7.398 20.048 1.00 88.56 89 HIS A O 1
ATOM 739 N N . PHE A 1 90 ? -0.416 -7.233 18.324 1.00 83.56 90 PHE A N 1
ATOM 740 C CA . PHE A 1 90 ? 0.625 -7.234 17.286 1.00 83.56 90 PHE A CA 1
ATOM 741 C C . PHE A 1 90 ? 1.181 -5.837 16.997 1.00 83.56 90 PHE A C 1
ATOM 743 O O . PHE A 1 90 ? 2.271 -5.713 16.436 1.00 83.56 90 PHE A O 1
ATOM 750 N N . LEU A 1 91 ? 0.454 -4.782 17.364 1.00 78.75 91 LEU A N 1
ATOM 751 C CA . LEU A 1 91 ? 0.941 -3.417 17.284 1.00 78.75 91 LEU A CA 1
ATOM 752 C C . LEU A 1 91 ? 1.616 -3.086 18.614 1.00 78.75 91 LEU A C 1
ATOM 754 O O . LEU A 1 91 ? 0.969 -2.616 19.543 1.00 78.75 91 LEU A O 1
ATOM 758 N N . LYS A 1 92 ? 2.929 -3.328 18.711 1.00 64.25 92 LYS A N 1
ATOM 759 C CA . LYS A 1 92 ? 3.715 -2.722 19.794 1.00 64.25 92 LYS A CA 1
ATOM 760 C C . LYS A 1 92 ? 3.521 -1.212 19.727 1.00 64.25 92 LYS A C 1
ATOM 762 O O . LYS A 1 92 ? 3.610 -0.649 18.633 1.00 64.25 92 LYS A O 1
ATOM 767 N N . ASP A 1 93 ? 3.251 -0.600 20.878 1.00 50.25 93 ASP A N 1
ATOM 768 C CA . ASP A 1 93 ? 3.079 0.839 21.028 1.00 50.25 93 ASP A CA 1
ATOM 769 C C . ASP A 1 93 ? 4.142 1.585 20.222 1.00 50.25 93 ASP A C 1
ATOM 771 O O . ASP A 1 93 ? 5.317 1.638 20.579 1.00 50.25 93 ASP A O 1
ATOM 775 N N . THR A 1 94 ? 3.730 2.202 19.116 1.00 44.62 94 THR A N 1
ATOM 776 C CA . THR A 1 94 ? 4.471 3.330 18.561 1.00 44.62 94 THR A CA 1
ATOM 777 C C . THR A 1 94 ? 4.182 4.522 19.469 1.00 44.62 94 THR A C 1
ATOM 779 O O . THR A 1 94 ? 3.425 5.418 19.104 1.00 44.62 94 THR A O 1
ATOM 782 N N . GLY A 1 95 ? 4.694 4.473 20.694 1.00 45.88 95 GLY A N 1
ATOM 783 C CA . GLY A 1 95 ? 4.582 5.525 21.687 1.00 45.88 95 GLY A CA 1
ATOM 784 C C . GLY A 1 95 ? 5.914 5.664 22.404 1.00 45.88 95 GLY A C 1
ATOM 785 O O . GLY A 1 95 ? 6.301 4.743 23.115 1.00 45.88 95 GLY A O 1
ATOM 786 N N . SER A 1 96 ? 6.607 6.781 22.157 1.00 36.53 96 SER A N 1
ATOM 787 C CA . SER A 1 96 ? 7.509 7.539 23.052 1.00 36.53 96 SER A CA 1
ATOM 788 C C . SER A 1 96 ? 8.473 8.367 22.196 1.00 36.53 96 SER A C 1
ATOM 790 O O . SER A 1 96 ? 9.420 7.824 21.628 1.00 36.53 96 SER A O 1
ATOM 792 N N . GLY A 1 97 ? 8.197 9.667 22.083 1.00 35.59 97 GLY A N 1
ATOM 793 C CA . GLY A 1 97 ? 8.990 10.663 21.360 1.00 35.59 97 GLY A CA 1
ATOM 794 C C . GLY A 1 97 ? 8.201 11.946 21.187 1.00 35.59 97 GLY A C 1
ATOM 795 O O . GLY A 1 97 ? 7.508 12.044 20.151 1.00 35.59 97 GLY A O 1
#

Organism: NCBI:txid2027860

Foldseek 3Di:
DCDPVNVVVVVLVVLLVVLVPDPDDWDKDWDWDADDPQRKIKIWMFIDRHSVCSVPTDIKIKIWGADPQGIKIWTQPPVVRDIDIHDHVVDDDPDDD

pLDDT: mean 85.57, std 13.75, range [35.59, 96.75]

Radius of gyration: 15.54 Å; Cα contacts (8 Å, |Δi|>4): 147; chains: 1; bounding box: 36×33×39 Å

Sequence (97 aa):
MRTLESKIDNCHRDFKRMVLKSSRYPVSQTYYCRTRLKKNLFKVNLYASKRSDREKPLIGICGIYNRPEGNYLAALTLEKNMTTIYPPHFLKDTGSG

Secondary structure (DSSP, 8-state):
---HHHHHHHHHHHHHHHHHH-SSS-EEEEEEEE-TTT--EEEEEEEESSGGGGGS-EEEEEEEEEETTEEEEEEEEGGGTEEEEE-GGGS------

Mean predicted aligned error: 6.62 Å

Nearest PDB structures (foldseek):
  4tw1-assembly2_P  TM=4.430E-01  e=1.065E+00  Staphylococcus aureus subsp. aureus USA300_TCH1516
  4tw1-assembly1_D  TM=4.372E-01  e=1.005E+00  Staphylococcus aureus subsp. aureus USA300_TCH1516
  4tw1-assembly1_B  TM=4.415E-01  e=1.800E+00  Staphylococcus aureus subsp. aureus USA300_TCH1516
  4p24-assembly1_G  TM=4.569E-01  e=3.417E+00  Staphylococcus aureus subsp. aureus Mu50
  8p94-assembly1_U  TM=3.353E-01  e=2.706E+00  Mus musculus

Solvent-accessible surface area (backbone atoms only — not comparable to full-atom values): 5753 Å² total; per-residue (Å²): 132,89,50,74,64,61,53,52,52,48,53,52,51,52,49,33,53,50,44,72,70,48,92,66,70,67,43,74,49,78,46,80,47,66,45,89,88,78,58,30,39,34,42,40,35,42,34,25,76,46,72,81,28,51,85,68,46,51,68,45,41,35,36,38,39,79,51,100,89,38,52,31,40,39,37,46,42,67,95,72,78,39,77,48,78,42,56,34,91,74,56,70,77,95,73,91,132